Protein AF-A0A9P6XMI0-F1 (afdb_monom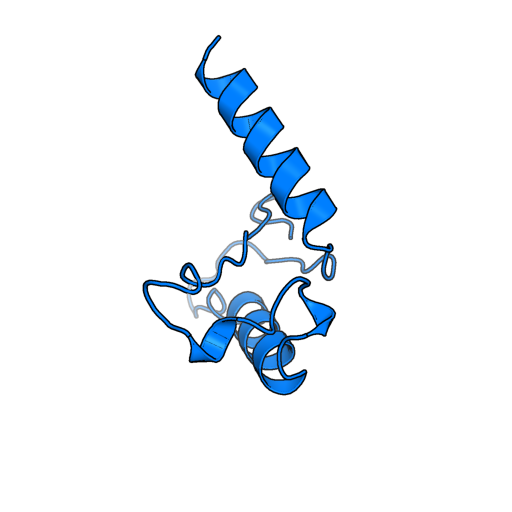er_lite)

InterPro domains:
  IPR008162 Inorganic pyrophosphatase [PF00719] (1-79)
  IPR008162 Inorganic pyrophosphatase [PTHR10286] (1-79)
  IPR036649 Inorganic pyrophosphatase superfamily [G3DSA:3.90.80.10] (1-81)
  IPR036649 Inorganic pyrophosphatase superfamily [SSF50324] (1-80)

Radius of gyration: 15.2 Å; chains: 1; bounding box: 37×26×41 Å

Organism: NCBI:txid936053

Secondary structure (DSSP, 8-state):
-EETTEE---------TTT-GGGTT--SGGGS-HHHHHHHHHHHHHTT--TT--PPEE------HHHHHHHHHHHHHHHT-

Foldseek 3Di:
DAWPNDDDDDDDDDDDCVVPVVCVQPQKPVSDDPVVVVVVVVCQQCVQVDPVDDTHDDDPDDDMPVVSVVVVVVVVVVVVD

Sequence (81 aa):
MIDGGEHDEKIIGVPTDTVAPTYANIRDLADLPEIERQRIEAFFRVYKDLPAGRNPVQLNGWGNAAEARALISEAMQRFNR

pLDDT: mean 92.98, std 6.66, range [68.69, 98.31]

Structure (mmCIF, N/CA/C/O backbone):
data_AF-A0A9P6XMI0-F1
#
_entry.id   AF-A0A9P6XMI0-F1
#
loop_
_atom_site.group_PDB
_atom_site.id
_atom_site.type_symbol
_atom_site.label_atom_id
_atom_site.label_alt_id
_atom_site.label_comp_id
_atom_site.label_asym_id
_atom_site.label_entity_id
_atom_site.label_seq_id
_atom_site.pdbx_PDB_ins_code
_atom_site.Cartn_x
_atom_site.Cartn_y
_atom_site.Cartn_z
_atom_site.occupancy
_atom_site.B_iso_or_equiv
_atom_site.auth_seq_id
_atom_site.auth_comp_id
_atom_site.auth_asym_id
_atom_site.auth_atom_id
_atom_site.pdbx_PDB_model_num
ATOM 1 N N . MET A 1 1 ? -7.016 -1.573 7.820 1.00 88.44 1 MET A N 1
ATOM 2 C CA . MET A 1 1 ? -6.869 -0.960 9.164 1.00 88.44 1 MET A CA 1
ATOM 3 C C . MET A 1 1 ? -8.205 -0.353 9.542 1.00 88.44 1 MET A C 1
ATOM 5 O O . MET A 1 1 ? -8.999 -0.109 8.642 1.00 88.44 1 MET A O 1
ATOM 9 N N . ILE A 1 2 ? -8.451 -0.151 10.832 1.00 86.88 2 ILE A N 1
ATOM 10 C CA . ILE A 1 2 ? -9.621 0.579 11.323 1.00 86.88 2 ILE A CA 1
ATOM 11 C C . ILE A 1 2 ? -9.136 1.916 11.878 1.00 86.88 2 ILE A C 1
ATOM 13 O O . ILE A 1 2 ? -8.204 1.946 12.687 1.00 86.88 2 ILE A O 1
ATOM 17 N N . ASP A 1 3 ? -9.761 3.001 11.431 1.00 85.00 3 ASP A N 1
ATOM 18 C CA . ASP A 1 3 ? -9.512 4.364 11.897 1.00 85.00 3 ASP A CA 1
ATOM 19 C C . ASP A 1 3 ? -10.835 4.992 12.330 1.00 85.00 3 ASP A C 1
ATOM 21 O O . ASP A 1 3 ? -11.783 5.059 11.555 1.00 85.00 3 ASP A O 1
ATOM 25 N N . GLY A 1 4 ? -10.941 5.396 13.598 1.00 81.50 4 GLY A N 1
ATOM 26 C CA . GLY A 1 4 ? -12.176 6.000 14.113 1.00 81.50 4 GLY A CA 1
ATOM 27 C C . GLY A 1 4 ? -13.416 5.095 14.049 1.00 81.50 4 GLY A C 1
ATOM 28 O O . GLY A 1 4 ? -14.529 5.604 14.103 1.00 81.50 4 GLY A O 1
ATOM 29 N N . GLY A 1 5 ? -13.234 3.773 13.951 1.00 85.12 5 GLY A N 1
ATOM 30 C CA . GLY A 1 5 ? -14.324 2.797 13.828 1.00 85.12 5 GLY A CA 1
ATOM 31 C C . GLY A 1 5 ? -14.726 2.467 12.388 1.00 85.12 5 GLY A C 1
ATOM 32 O O . GLY A 1 5 ? -15.586 1.612 12.192 1.00 85.12 5 GLY A O 1
ATOM 33 N N . GLU A 1 6 ? -14.090 3.084 11.393 1.00 87.06 6 GLU A N 1
ATOM 34 C CA . GLU A 1 6 ? -14.363 2.840 9.977 1.00 87.06 6 GLU A CA 1
ATOM 35 C C . GLU A 1 6 ? -13.240 2.040 9.309 1.00 87.06 6 GLU A C 1
ATOM 37 O O . GLU A 1 6 ? -12.073 2.093 9.713 1.00 87.06 6 GLU A O 1
ATOM 42 N N . HIS A 1 7 ? -13.612 1.278 8.279 1.00 89.88 7 HIS A N 1
ATOM 43 C CA . HIS A 1 7 ? -12.669 0.593 7.402 1.00 89.88 7 HIS A CA 1
ATOM 44 C C . HIS A 1 7 ? -11.861 1.618 6.609 1.00 89.88 7 HIS A C 1
ATOM 46 O O . HIS A 1 7 ? -12.427 2.465 5.923 1.00 89.88 7 HIS A O 1
ATOM 52 N N . ASP A 1 8 ? -10.538 1.542 6.731 1.00 92.12 8 ASP A N 1
ATOM 53 C CA . ASP A 1 8 ? -9.633 2.540 6.171 1.00 92.12 8 ASP A CA 1
ATOM 54 C C . ASP A 1 8 ? -8.419 1.872 5.505 1.00 92.12 8 ASP A C 1
ATOM 56 O O . ASP A 1 8 ? -7.260 2.063 5.882 1.00 92.12 8 ASP A O 1
ATOM 60 N N . GLU A 1 9 ? -8.665 0.992 4.536 1.00 94.62 9 GLU A N 1
ATOM 61 C CA . GLU A 1 9 ? -7.619 0.289 3.795 1.00 94.62 9 GLU A CA 1
ATOM 62 C C . GLU A 1 9 ? -6.646 1.256 3.091 1.00 94.62 9 GLU A C 1
ATOM 64 O O . GLU A 1 9 ? -7.021 2.292 2.545 1.00 94.62 9 GLU A O 1
ATOM 69 N N . LYS A 1 10 ? -5.354 0.906 3.091 1.00 95.69 10 LYS A N 1
ATOM 70 C CA . LYS A 1 10 ? -4.295 1.670 2.419 1.00 95.69 10 LYS A CA 1
ATOM 71 C C . LYS A 1 10 ? -3.783 0.870 1.232 1.00 95.69 10 LYS A C 1
ATOM 73 O O . LYS A 1 10 ? -3.272 -0.232 1.410 1.00 95.69 10 LYS A O 1
ATOM 78 N N . ILE A 1 11 ? -3.910 1.430 0.033 1.00 97.19 11 ILE A N 1
ATOM 79 C CA . ILE A 1 11 ? -3.408 0.811 -1.195 1.00 97.19 11 ILE A CA 1
ATOM 80 C C . ILE A 1 11 ? -1.926 1.146 -1.370 1.00 97.19 11 ILE A C 1
ATOM 82 O O . ILE A 1 11 ? -1.544 2.316 -1.345 1.00 97.19 11 ILE A O 1
ATOM 86 N N . ILE A 1 12 ? -1.105 0.121 -1.598 1.00 96.88 12 ILE A N 1
ATOM 87 C CA . ILE A 1 12 ? 0.288 0.276 -2.022 1.00 96.88 12 ILE A CA 1
ATOM 88 C C . ILE A 1 12 ? 0.356 0.057 -3.531 1.00 96.88 12 ILE A C 1
ATOM 90 O O . ILE A 1 12 ? -0.009 -1.005 -4.032 1.00 96.88 12 ILE A O 1
ATOM 94 N N . GLY A 1 13 ? 0.830 1.075 -4.243 1.00 97.12 13 GLY A N 1
ATOM 95 C CA . GLY A 1 13 ? 1.135 1.011 -5.666 1.00 97.12 13 GLY A CA 1
ATOM 96 C C . GLY A 1 13 ? 2.617 1.268 -5.908 1.00 97.12 13 GLY A C 1
ATOM 97 O O . GLY A 1 13 ? 3.255 2.020 -5.172 1.00 97.12 13 GLY A O 1
ATOM 98 N N . VAL A 1 14 ? 3.149 0.657 -6.960 1.00 97.19 14 VAL A N 1
ATOM 99 C CA . VAL A 1 14 ? 4.480 0.958 -7.497 1.00 97.19 14 VAL A CA 1
ATOM 100 C C . VAL A 1 14 ? 4.325 1.630 -8.865 1.00 97.19 14 VAL A C 1
ATOM 102 O O . VAL A 1 14 ? 3.293 1.436 -9.516 1.00 97.19 14 VAL A O 1
ATOM 105 N N . PRO A 1 15 ? 5.302 2.431 -9.323 1.00 98.06 15 PRO A N 1
ATOM 106 C CA . PRO A 1 15 ? 5.269 2.969 -10.678 1.00 98.06 15 PRO A 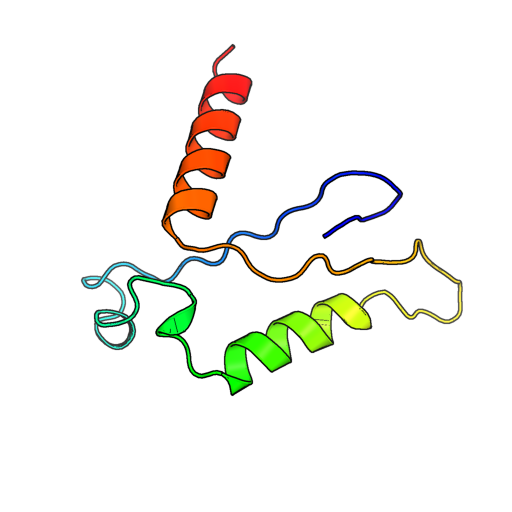CA 1
ATOM 107 C C . PRO A 1 15 ? 5.236 1.850 -11.726 1.00 98.06 15 PRO A C 1
ATOM 109 O O . PRO A 1 15 ? 5.696 0.736 -11.475 1.00 98.06 15 PRO A O 1
ATOM 112 N N . THR A 1 16 ? 4.731 2.154 -12.922 1.00 97.81 16 THR A N 1
ATOM 113 C CA . THR A 1 16 ? 4.803 1.216 -14.048 1.00 97.81 16 THR A CA 1
ATOM 114 C C . THR A 1 16 ? 6.257 0.948 -14.433 1.00 97.81 16 THR A C 1
ATOM 116 O O . THR A 1 16 ? 7.126 1.805 -14.257 1.00 97.81 16 THR A O 1
ATOM 119 N N . ASP A 1 17 ? 6.516 -0.206 -15.045 1.00 98.00 17 ASP A N 1
ATOM 120 C CA . ASP A 1 17 ? 7.861 -0.617 -15.470 1.00 98.00 17 ASP A CA 1
ATOM 121 C C . ASP A 1 17 ? 8.541 0.417 -16.381 1.00 98.00 17 ASP A C 1
ATOM 123 O O . ASP A 1 17 ? 9.751 0.611 -16.320 1.00 98.00 17 ASP A O 1
ATOM 127 N N . THR A 1 18 ? 7.755 1.111 -17.207 1.00 97.88 18 THR A N 1
ATOM 128 C CA . THR A 1 18 ? 8.226 2.184 -18.094 1.00 97.88 18 THR A CA 1
ATOM 129 C C . THR A 1 18 ? 8.675 3.436 -17.344 1.00 97.88 18 THR A C 1
ATOM 131 O O . THR A 1 18 ? 9.546 4.152 -17.828 1.00 97.88 18 THR A O 1
ATOM 134 N N . VAL A 1 19 ? 8.080 3.713 -16.181 1.00 98.12 19 VAL A N 1
ATOM 135 C CA . VAL A 1 19 ? 8.392 4.880 -15.348 1.00 98.12 19 VAL A CA 1
ATOM 136 C C . VAL A 1 19 ? 9.562 4.574 -14.418 1.00 98.12 19 VAL A C 1
ATOM 138 O O . VAL A 1 19 ? 10.454 5.405 -14.270 1.00 98.12 19 VAL A O 1
ATOM 141 N N . ALA A 1 20 ? 9.581 3.391 -13.800 1.00 97.62 20 ALA A N 1
ATOM 142 C CA . ALA A 1 20 ? 10.660 2.974 -12.912 1.00 97.62 20 ALA A CA 1
ATOM 143 C C . ALA A 1 20 ? 10.933 1.462 -13.036 1.00 97.62 20 ALA A C 1
ATOM 145 O O . ALA A 1 20 ? 10.349 0.663 -12.296 1.00 97.62 20 ALA A O 1
ATOM 146 N N . PRO A 1 21 ? 11.873 1.051 -13.911 1.00 97.25 21 PRO A N 1
ATOM 147 C CA . PRO A 1 21 ? 12.208 -0.360 -14.128 1.00 97.25 21 PRO A CA 1
ATOM 148 C C . PRO A 1 21 ? 12.675 -1.104 -12.870 1.00 97.25 21 PRO A C 1
ATOM 150 O O . PRO A 1 21 ? 12.585 -2.326 -12.800 1.00 97.25 21 PRO A O 1
ATOM 153 N N . THR A 1 22 ? 13.142 -0.384 -11.846 1.00 97.06 22 THR A N 1
ATOM 154 C CA . THR A 1 22 ? 13.545 -0.955 -10.552 1.00 97.06 22 THR A CA 1
ATOM 155 C C . THR A 1 22 ? 12.406 -1.670 -9.823 1.00 97.06 22 THR A C 1
ATOM 157 O O . THR A 1 22 ? 12.677 -2.518 -8.979 1.00 97.06 22 THR A O 1
ATOM 160 N N . TYR A 1 23 ? 11.146 -1.364 -10.151 1.00 97.31 23 TYR A N 1
ATOM 161 C CA . TYR A 1 23 ? 9.963 -2.008 -9.572 1.00 97.31 23 TYR A CA 1
ATOM 162 C C . TYR A 1 23 ? 9.397 -3.145 -10.435 1.00 97.31 23 TYR A C 1
ATOM 164 O O . TYR A 1 23 ? 8.421 -3.777 -10.042 1.00 97.31 23 TYR A O 1
ATOM 172 N N . ALA A 1 24 ? 10.016 -3.464 -11.579 1.00 97.12 24 ALA A N 1
ATOM 173 C CA . ALA A 1 24 ? 9.484 -4.434 -12.541 1.00 97.12 24 ALA A CA 1
ATOM 174 C C . ALA A 1 24 ? 9.379 -5.879 -12.008 1.00 97.12 24 ALA A C 1
ATOM 176 O O . ALA A 1 24 ? 8.744 -6.726 -12.631 1.00 97.12 24 ALA A O 1
ATOM 177 N N . ASN A 1 25 ? 9.972 -6.192 -10.859 1.00 97.12 25 ASN A N 1
ATOM 178 C CA . ASN A 1 25 ? 9.835 -7.512 -10.237 1.00 97.12 25 ASN A CA 1
ATOM 179 C C . ASN A 1 25 ? 8.892 -7.515 -9.027 1.00 97.12 25 ASN A C 1
ATOM 181 O O . ASN A 1 25 ? 8.726 -8.557 -8.409 1.00 97.12 25 ASN A O 1
ATOM 185 N N . ILE A 1 26 ? 8.264 -6.383 -8.695 1.00 98.00 26 ILE A N 1
ATOM 186 C CA . ILE A 1 26 ? 7.322 -6.275 -7.578 1.00 98.00 26 ILE A CA 1
ATOM 187 C C . ILE A 1 26 ? 5.905 -6.386 -8.136 1.00 98.00 26 ILE A C 1
ATOM 189 O O . ILE A 1 26 ? 5.375 -5.431 -8.709 1.00 98.00 26 ILE A O 1
ATOM 193 N N . ARG A 1 27 ? 5.307 -7.575 -8.027 1.00 97.69 27 ARG A N 1
ATOM 194 C CA . ARG A 1 27 ? 3.980 -7.908 -8.580 1.00 97.69 27 ARG A CA 1
ATOM 195 C C . ARG A 1 27 ? 2.962 -8.254 -7.505 1.00 97.69 27 ARG A C 1
ATOM 197 O O . ARG A 1 27 ? 1.760 -8.125 -7.748 1.00 97.69 27 ARG A O 1
ATOM 204 N N . ASP A 1 28 ? 3.443 -8.602 -6.323 1.00 98.25 28 ASP A N 1
ATOM 205 C CA . ASP A 1 28 ? 2.674 -8.688 -5.097 1.00 98.25 28 ASP A CA 1
ATOM 206 C C . ASP A 1 28 ? 3.372 -7.944 -3.950 1.00 98.25 28 ASP A C 1
ATOM 208 O O . ASP A 1 28 ? 4.550 -7.589 -4.015 1.00 98.25 28 ASP A O 1
ATOM 212 N N . LEU A 1 29 ? 2.640 -7.722 -2.864 1.00 96.69 29 LEU A N 1
ATOM 213 C CA . LEU A 1 29 ? 3.157 -7.105 -1.653 1.00 96.69 29 LEU A CA 1
ATOM 214 C C . LEU A 1 29 ? 4.338 -7.906 -1.072 1.00 96.69 29 LEU A C 1
ATOM 216 O O . LEU A 1 29 ? 5.285 -7.322 -0.552 1.00 96.69 29 LEU A O 1
ATOM 220 N N . ALA A 1 30 ? 4.302 -9.236 -1.190 1.00 96.75 30 ALA A N 1
ATOM 221 C CA . ALA A 1 30 ? 5.357 -10.126 -0.708 1.00 96.75 30 ALA A CA 1
ATOM 222 C C . ALA A 1 30 ? 6.708 -9.925 -1.423 1.00 96.75 30 ALA A C 1
ATOM 224 O O . ALA A 1 30 ? 7.744 -10.229 -0.833 1.00 96.75 30 ALA A O 1
ATOM 225 N N . ASP A 1 31 ? 6.705 -9.371 -2.640 1.00 97.75 31 ASP A N 1
ATOM 226 C CA . ASP A 1 31 ? 7.925 -9.083 -3.404 1.00 97.75 31 ASP A CA 1
ATOM 227 C C . ASP A 1 31 ? 8.660 -7.837 -2.883 1.00 97.75 31 ASP A C 1
ATOM 229 O O . ASP A 1 31 ? 9.830 -7.616 -3.203 1.00 97.75 31 ASP A O 1
ATOM 233 N N . LEU A 1 32 ? 7.997 -7.002 -2.069 1.00 96.44 32 LEU A N 1
ATOM 234 C CA . LEU A 1 32 ? 8.670 -5.904 -1.387 1.00 96.44 32 LEU A CA 1
ATOM 235 C C . LEU A 1 32 ? 9.609 -6.441 -0.304 1.00 96.44 32 LEU A C 1
ATOM 237 O O . LEU A 1 32 ? 9.228 -7.355 0.443 1.00 96.44 32 LEU A O 1
ATOM 241 N N . PRO A 1 33 ? 10.783 -5.803 -0.121 1.00 96.38 33 PRO A N 1
ATOM 242 C CA . PRO A 1 33 ? 11.626 -6.078 1.028 1.00 96.38 33 PRO A CA 1
ATOM 243 C C . PRO A 1 33 ? 10.803 -6.019 2.315 1.00 96.38 33 PRO A C 1
ATOM 245 O O . PRO A 1 33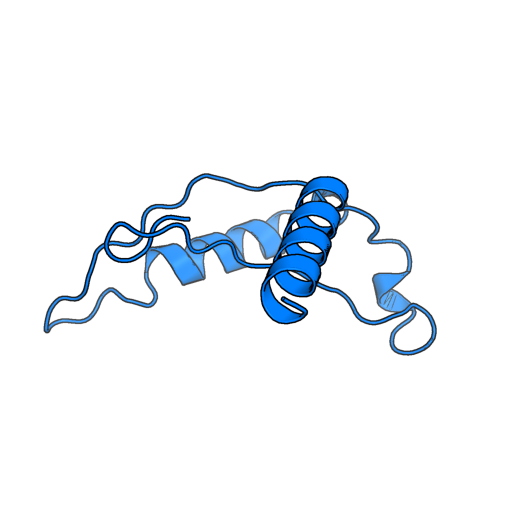 ? 10.093 -5.047 2.570 1.00 96.38 33 PRO A O 1
ATOM 248 N N . GLU A 1 34 ? 10.913 -7.059 3.136 1.00 96.31 34 GLU A N 1
ATOM 249 C CA . GLU A 1 34 ? 10.160 -7.191 4.388 1.00 96.31 34 GLU A CA 1
ATOM 250 C C . GLU A 1 34 ? 10.296 -5.945 5.281 1.00 96.31 34 GLU A C 1
ATOM 252 O O . GLU A 1 34 ? 9.312 -5.461 5.836 1.00 96.31 34 GLU A O 1
ATOM 257 N N . ILE A 1 35 ? 11.495 -5.354 5.338 1.00 97.38 35 ILE A N 1
ATOM 258 C CA . ILE A 1 35 ? 11.750 -4.136 6.113 1.00 97.38 35 ILE A CA 1
ATOM 259 C C . ILE A 1 35 ? 10.902 -2.942 5.655 1.00 97.38 35 ILE A C 1
ATOM 261 O O . ILE A 1 35 ? 10.483 -2.140 6.484 1.00 97.38 35 ILE A O 1
ATOM 265 N N . GLU A 1 36 ? 10.596 -2.821 4.362 1.00 96.69 36 GLU A N 1
ATOM 266 C CA . GLU A 1 36 ? 9.748 -1.736 3.858 1.00 96.69 36 GLU A CA 1
ATOM 267 C C . GLU A 1 36 ? 8.304 -1.913 4.335 1.00 96.69 36 GLU A C 1
ATOM 269 O O . GLU A 1 36 ? 7.685 -0.956 4.803 1.00 96.69 36 GLU A O 1
ATOM 274 N N . ARG A 1 37 ? 7.794 -3.152 4.335 1.00 96.19 37 ARG A N 1
ATOM 275 C CA . ARG A 1 37 ? 6.465 -3.471 4.881 1.00 96.19 37 ARG A CA 1
ATOM 276 C C . ARG A 1 37 ? 6.397 -3.144 6.372 1.00 96.19 37 ARG A C 1
ATOM 278 O O . ARG A 1 37 ? 5.487 -2.444 6.810 1.00 96.19 37 ARG A O 1
ATOM 285 N N . GLN A 1 38 ? 7.414 -3.538 7.135 1.00 95.81 38 GLN A N 1
ATOM 286 C CA . GLN A 1 38 ? 7.501 -3.238 8.567 1.00 95.81 38 GLN A CA 1
ATOM 287 C C . GLN A 1 38 ? 7.584 -1.736 8.858 1.00 95.81 38 GLN A C 1
ATOM 289 O O . GLN A 1 38 ? 6.956 -1.262 9.805 1.00 95.81 38 GLN A O 1
ATOM 294 N N . ARG A 1 39 ? 8.318 -0.966 8.044 1.00 97.19 39 ARG A N 1
ATOM 295 C CA . ARG A 1 39 ? 8.410 0.497 8.177 1.00 97.19 39 ARG A CA 1
ATOM 296 C C . ARG A 1 39 ? 7.062 1.175 7.944 1.00 97.19 39 ARG A C 1
ATOM 298 O O . ARG A 1 39 ? 6.699 2.057 8.722 1.00 97.19 39 ARG A O 1
ATOM 305 N N . ILE A 1 40 ? 6.311 0.758 6.923 1.00 96.19 40 ILE A N 1
ATOM 306 C CA . ILE A 1 40 ? 4.968 1.294 6.649 1.00 96.19 40 ILE A CA 1
ATOM 307 C C . ILE A 1 40 ? 4.019 0.959 7.803 1.00 96.19 40 ILE A C 1
ATOM 309 O O . ILE A 1 40 ? 3.305 1.831 8.298 1.00 96.19 40 ILE A O 1
ATOM 313 N N . GLU A 1 41 ? 4.042 -0.286 8.276 1.00 94.56 41 GLU A N 1
ATOM 314 C CA . GLU A 1 41 ? 3.216 -0.709 9.404 1.00 94.56 41 GLU A CA 1
ATOM 315 C C . GLU A 1 41 ? 3.548 0.085 10.678 1.00 94.56 41 GLU A C 1
ATOM 317 O O . GLU A 1 41 ? 2.654 0.592 11.357 1.00 94.56 41 GLU A O 1
ATOM 322 N N . ALA A 1 42 ? 4.841 0.247 10.978 1.00 93.62 42 ALA A N 1
ATOM 323 C CA . ALA A 1 42 ? 5.311 1.023 12.119 1.00 93.62 42 ALA A CA 1
ATOM 324 C C . ALA A 1 42 ? 4.873 2.486 12.039 1.00 93.62 42 ALA A C 1
ATOM 326 O O . ALA A 1 42 ? 4.443 3.030 13.052 1.00 93.62 42 ALA A O 1
ATOM 327 N N . PHE A 1 43 ? 4.914 3.098 10.852 1.00 94.81 43 PHE A N 1
ATOM 328 C CA . PHE A 1 43 ? 4.410 4.452 10.649 1.00 94.81 43 PHE A CA 1
ATOM 329 C C . PHE A 1 43 ? 2.934 4.561 11.054 1.00 94.81 43 PHE A C 1
ATOM 331 O O . PHE A 1 43 ? 2.598 5.360 11.928 1.00 94.81 43 PHE A O 1
ATOM 338 N N . PHE A 1 44 ? 2.052 3.721 10.499 1.00 93.12 44 PHE A N 1
ATOM 339 C CA . PHE A 1 44 ? 0.616 3.797 10.803 1.00 93.12 44 PHE A CA 1
ATOM 340 C C . PHE A 1 44 ? 0.275 3.451 12.254 1.00 93.12 44 PHE A C 1
ATOM 342 O O . PHE A 1 44 ? -0.719 3.948 12.781 1.00 93.12 44 PHE A O 1
ATOM 349 N N . ARG A 1 45 ? 1.117 2.656 12.918 1.00 90.06 45 ARG A N 1
ATOM 350 C CA . ARG A 1 45 ? 0.969 2.321 14.337 1.00 90.06 45 ARG A CA 1
ATOM 351 C C . ARG A 1 45 ? 1.082 3.539 15.255 1.00 90.06 45 ARG A C 1
ATOM 353 O O . ARG A 1 45 ? 0.410 3.567 16.278 1.00 90.06 45 ARG A O 1
ATOM 360 N N . VAL A 1 46 ? 1.931 4.517 14.916 1.00 89.38 46 VAL A N 1
ATOM 361 C CA . VAL A 1 46 ? 2.294 5.613 15.839 1.00 89.38 46 VAL A CA 1
ATOM 362 C C . VAL A 1 46 ? 2.111 7.023 15.279 1.00 89.38 46 VAL A C 1
ATOM 364 O O . VAL A 1 46 ? 2.195 7.978 16.039 1.00 89.38 46 VAL A O 1
ATOM 367 N N . TYR A 1 47 ? 1.826 7.218 13.985 1.00 90.19 47 TYR A N 1
ATOM 368 C CA . TYR A 1 47 ? 1.767 8.574 13.401 1.00 90.19 47 TYR A 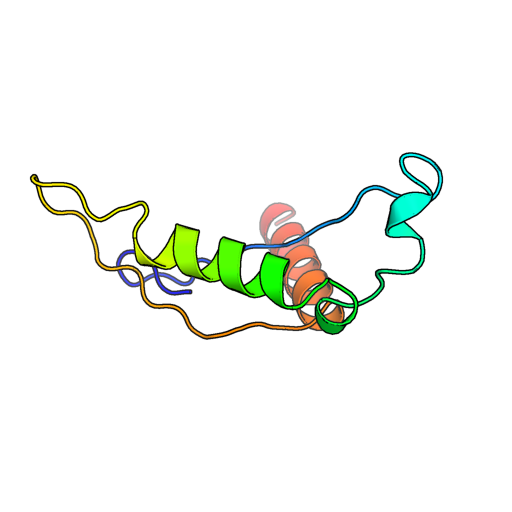CA 1
ATOM 369 C C . TYR A 1 47 ? 0.694 9.495 14.014 1.00 90.19 47 TYR A C 1
ATOM 371 O O . TYR A 1 47 ? 0.737 10.713 13.833 1.00 90.19 47 TYR A O 1
ATOM 379 N N . LYS A 1 48 ? -0.288 8.918 14.716 1.00 88.75 48 LYS A N 1
ATOM 380 C CA . LYS A 1 48 ? -1.352 9.630 15.435 1.00 88.75 48 LYS A CA 1
ATOM 381 C C . LYS A 1 48 ? -1.139 9.699 16.947 1.00 88.75 48 LYS A C 1
ATOM 383 O O . LYS A 1 48 ? -2.003 10.248 17.626 1.00 88.75 48 LYS A O 1
ATOM 388 N N . ASP A 1 49 ? -0.018 9.200 17.459 1.00 85.38 49 ASP A N 1
ATOM 389 C CA . ASP A 1 49 ? 0.322 9.261 18.879 1.00 85.38 49 ASP A CA 1
ATOM 390 C C . ASP A 1 49 ? 0.754 10.686 19.263 1.00 85.38 49 ASP A C 1
ATOM 392 O O . ASP A 1 49 ? 1.933 11.040 19.305 1.00 85.38 49 ASP A O 1
ATOM 396 N N . LEU A 1 50 ? -0.243 11.560 19.417 1.00 83.56 50 LEU A N 1
ATOM 397 C CA . LEU A 1 50 ? -0.073 12.974 19.728 1.00 83.56 50 LEU A CA 1
ATOM 398 C C . LEU A 1 50 ? -0.443 13.245 21.192 1.00 83.56 50 LEU A C 1
ATOM 400 O O . LEU A 1 50 ? -1.445 12.706 21.665 1.00 83.56 50 LEU A O 1
ATOM 404 N N . PRO A 1 51 ? 0.249 14.174 21.882 1.00 81.69 51 PRO A N 1
ATOM 405 C CA . PRO A 1 51 ? -0.018 14.486 23.292 1.00 81.69 51 PRO A CA 1
ATOM 406 C C . PRO A 1 51 ? -1.459 14.919 23.604 1.00 81.69 51 PRO A C 1
ATOM 408 O O . PRO A 1 51 ? -1.928 14.740 24.721 1.00 81.69 51 PRO A O 1
ATOM 411 N N . ALA A 1 52 ? -2.166 15.493 22.625 1.00 83.38 52 ALA A N 1
ATOM 412 C CA . ALA A 1 52 ? -3.558 15.930 22.763 1.00 83.38 52 ALA A CA 1
ATOM 413 C C . ALA A 1 52 ? -4.590 14.790 22.619 1.00 83.38 52 ALA A C 1
ATOM 415 O O . ALA A 1 52 ? -5.786 15.037 22.754 1.00 83.38 52 ALA A O 1
ATOM 416 N N . GLY A 1 53 ? -4.138 13.563 22.338 1.00 68.69 53 GLY A N 1
ATOM 417 C CA . GLY A 1 53 ? -4.984 12.410 22.044 1.00 68.69 53 GLY A CA 1
ATOM 418 C C . GLY A 1 53 ? -5.589 12.456 20.634 1.00 68.69 53 GLY A C 1
ATOM 419 O O . GLY A 1 53 ? -6.034 13.496 20.147 1.00 68.69 53 GLY A O 1
ATOM 420 N N . ARG A 1 54 ? -5.613 11.306 19.955 1.00 75.75 54 ARG A N 1
ATOM 421 C CA . ARG A 1 54 ? -6.369 11.074 18.713 1.00 75.75 54 ARG A CA 1
ATOM 422 C C . ARG A 1 54 ? -6.966 9.672 18.716 1.00 75.75 54 ARG A C 1
ATOM 424 O O . ARG A 1 54 ? -6.589 8.835 19.532 1.00 75.75 54 ARG A O 1
ATOM 431 N N . ASN A 1 55 ? -7.896 9.441 17.788 1.00 74.00 55 ASN A N 1
ATOM 432 C CA . ASN A 1 55 ? -8.532 8.142 17.594 1.00 74.00 55 ASN A CA 1
ATOM 433 C C . ASN A 1 55 ? -7.476 7.034 17.439 1.00 74.00 55 ASN A C 1
ATOM 435 O O . ASN A 1 55 ? -6.508 7.224 16.692 1.00 74.00 55 ASN A O 1
ATOM 439 N N . PRO A 1 56 ? -7.660 5.889 18.117 1.00 76.56 56 PRO A N 1
ATOM 440 C CA . PRO A 1 56 ? -6.750 4.765 17.995 1.00 76.56 56 PRO A CA 1
ATOM 441 C C . PRO A 1 56 ? -6.806 4.197 16.576 1.00 76.56 56 PRO A C 1
ATOM 443 O O . PRO A 1 56 ? -7.877 4.074 15.980 1.00 76.56 56 PRO A O 1
ATOM 446 N N . VAL A 1 57 ? -5.636 3.837 16.055 1.00 85.38 57 VAL A N 1
ATOM 447 C CA . VAL A 1 57 ? -5.501 3.099 14.800 1.00 85.38 57 VAL A CA 1
ATOM 448 C C . VAL A 1 57 ? -5.314 1.628 15.130 1.00 85.38 57 VAL A C 1
ATOM 450 O O . VAL A 1 57 ? -4.414 1.272 15.891 1.00 85.38 57 VAL A O 1
ATOM 453 N N . GLN A 1 58 ? -6.131 0.768 14.527 1.00 87.56 58 GLN A N 1
ATOM 454 C CA . GLN A 1 58 ? -5.965 -0.678 14.618 1.00 87.56 58 GLN A CA 1
ATOM 455 C C . GLN A 1 58 ? -5.503 -1.240 13.273 1.00 87.56 58 GLN A C 1
ATOM 457 O O . GLN A 1 58 ? -6.151 -1.070 12.236 1.00 87.56 58 GLN A O 1
ATOM 462 N N . LEU A 1 59 ? -4.363 -1.926 13.287 1.00 89.56 59 LEU A N 1
ATOM 463 C CA . LEU A 1 59 ? -3.821 -2.590 12.107 1.00 89.56 59 LEU A CA 1
ATOM 464 C C . LEU A 1 59 ? -4.432 -3.990 11.990 1.00 89.56 59 LEU A C 1
ATOM 466 O O . LEU A 1 59 ? -4.451 -4.739 12.962 1.00 89.56 59 LEU A O 1
ATOM 470 N N . ASN A 1 60 ? -4.901 -4.337 10.789 1.00 90.69 60 ASN A N 1
ATOM 471 C CA . ASN A 1 60 ? -5.570 -5.616 10.503 1.00 90.69 60 ASN A CA 1
ATOM 472 C C . ASN A 1 60 ? -4.721 -6.510 9.581 1.00 90.69 60 ASN A C 1
ATOM 474 O O . ASN A 1 60 ? -5.251 -7.370 8.888 1.00 90.69 60 ASN A O 1
ATOM 478 N N . GLY A 1 61 ? -3.406 -6.277 9.553 1.00 92.56 61 GLY A N 1
ATOM 479 C CA . GLY A 1 61 ? -2.481 -6.968 8.661 1.00 92.56 61 GLY A CA 1
ATOM 480 C C . GLY A 1 61 ? -2.523 -6.462 7.219 1.00 92.56 61 GLY A C 1
ATOM 481 O O . GLY A 1 61 ? -2.966 -5.345 6.935 1.00 92.56 61 GLY A O 1
ATOM 482 N N . TRP A 1 62 ? -2.010 -7.308 6.332 1.00 96.38 62 TRP A N 1
ATOM 483 C CA . TRP A 1 62 ? -1.771 -7.025 4.925 1.00 96.38 62 TRP A CA 1
ATOM 484 C C . TRP A 1 62 ? -2.644 -7.906 4.030 1.00 96.38 62 TRP A C 1
ATOM 486 O O . TRP A 1 62 ? -2.790 -9.094 4.305 1.00 96.38 62 TRP A O 1
ATOM 496 N N . GLY A 1 63 ? -3.163 -7.326 2.947 1.00 96.31 63 GLY A N 1
ATOM 497 C CA . GLY A 1 63 ? -3.730 -8.066 1.816 1.00 96.31 63 GLY A CA 1
ATOM 498 C C . GLY A 1 63 ? -2.744 -8.140 0.647 1.00 96.31 63 GLY A C 1
ATOM 499 O O . GLY A 1 63 ? -1.689 -7.499 0.667 1.00 96.31 63 GLY A O 1
ATOM 500 N N . ASN A 1 64 ? -3.092 -8.904 -0.383 1.00 97.81 64 ASN A N 1
ATOM 501 C CA . ASN A 1 64 ? -2.288 -9.052 -1.598 1.00 97.81 64 ASN A CA 1
ATOM 502 C C . ASN A 1 64 ? -2.696 -8.075 -2.721 1.00 97.81 64 ASN A C 1
ATOM 504 O O . ASN A 1 64 ? -3.657 -7.303 -2.621 1.00 97.81 64 ASN A O 1
ATOM 508 N N . ALA A 1 65 ? -1.971 -8.121 -3.839 1.00 98.12 65 ALA A N 1
ATOM 509 C CA . ALA A 1 65 ? -2.251 -7.262 -4.988 1.00 98.12 65 ALA A CA 1
ATOM 510 C C . ALA A 1 65 ? -3.616 -7.536 -5.658 1.00 98.12 65 ALA A C 1
ATOM 512 O O . ALA A 1 65 ? -4.184 -6.637 -6.282 1.00 98.12 65 ALA A O 1
ATOM 513 N N . ALA A 1 66 ? -4.159 -8.755 -5.563 1.00 98.31 66 ALA A N 1
ATOM 514 C CA . ALA A 1 66 ? -5.482 -9.074 -6.101 1.00 98.31 66 ALA A CA 1
ATOM 515 C C . ALA A 1 66 ? -6.601 -8.429 -5.270 1.00 98.31 66 ALA A C 1
ATOM 517 O O . ALA A 1 66 ? -7.502 -7.818 -5.844 1.00 98.31 66 ALA A O 1
ATOM 518 N N . GLU A 1 67 ? -6.497 -8.488 -3.942 1.00 98.00 67 GLU A N 1
ATOM 519 C CA . GLU A 1 67 ? -7.405 -7.810 -3.011 1.00 98.00 67 GLU A CA 1
ATOM 520 C C . GLU A 1 67 ? -7.381 -6.292 -3.229 1.00 98.00 67 GLU A C 1
ATOM 522 O O . GLU A 1 67 ? -8.432 -5.667 -3.367 1.00 98.00 67 GLU A O 1
ATOM 527 N N . ALA A 1 68 ? -6.189 -5.701 -3.381 1.00 98.06 68 ALA A N 1
ATOM 528 C CA . ALA A 1 68 ? -6.049 -4.278 -3.689 1.00 98.06 68 ALA A CA 1
ATOM 529 C C . ALA A 1 68 ? -6.772 -3.887 -4.993 1.00 98.06 68 ALA A C 1
ATOM 531 O O . ALA A 1 68 ? -7.502 -2.895 -5.032 1.00 98.06 68 ALA A O 1
ATOM 532 N N . ARG A 1 69 ? -6.625 -4.683 -6.064 1.00 98.25 69 ARG A N 1
ATOM 533 C CA . ARG A 1 69 ? -7.320 -4.446 -7.344 1.00 98.25 69 ARG A CA 1
ATOM 534 C C . ARG A 1 69 ? -8.841 -4.564 -7.221 1.00 98.25 69 ARG A C 1
ATOM 536 O O . ARG A 1 69 ? -9.553 -3.783 -7.858 1.00 98.25 69 ARG A O 1
ATOM 543 N N . ALA A 1 70 ? -9.335 -5.511 -6.423 1.00 98.19 70 ALA A N 1
ATOM 544 C CA . ALA A 1 70 ? -10.764 -5.669 -6.167 1.00 98.19 70 ALA A CA 1
ATOM 545 C C . ALA A 1 70 ? -11.335 -4.434 -5.452 1.00 98.19 70 ALA A C 1
ATOM 547 O O . ALA A 1 70 ? -12.280 -3.829 -5.957 1.00 98.19 70 ALA A O 1
ATOM 548 N N . LEU A 1 71 ? -10.688 -3.981 -4.371 1.00 96.88 71 LEU A 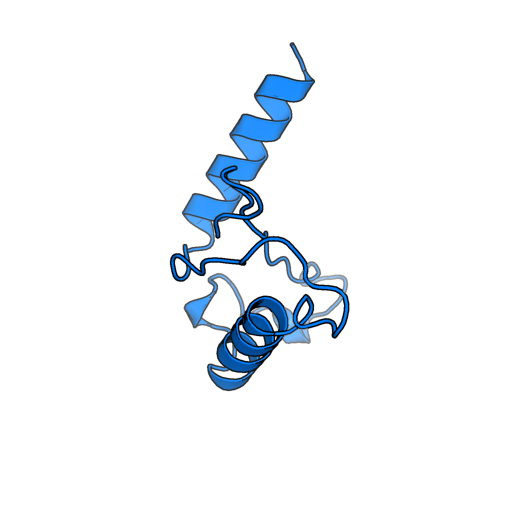N 1
ATOM 549 C CA . LEU A 1 71 ? -11.095 -2.788 -3.619 1.00 96.88 71 LEU A CA 1
ATOM 550 C C . LEU A 1 71 ? -11.140 -1.526 -4.494 1.00 96.88 71 LEU A C 1
ATOM 552 O O . LEU A 1 71 ? -12.106 -0.765 -4.434 1.00 96.88 71 LEU A O 1
ATOM 556 N N . ILE A 1 72 ? -10.128 -1.320 -5.347 1.00 97.62 72 ILE A N 1
ATOM 557 C CA . ILE A 1 72 ? -10.101 -0.196 -6.298 1.00 97.62 72 ILE A CA 1
ATOM 558 C C . ILE A 1 72 ? -11.270 -0.299 -7.286 1.00 97.62 72 ILE A C 1
ATOM 560 O O . ILE A 1 72 ? -11.959 0.689 -7.535 1.00 97.62 72 ILE A O 1
ATOM 564 N N . SER A 1 73 ? -11.522 -1.491 -7.833 1.00 97.69 73 SER A N 1
ATOM 565 C CA . SER A 1 73 ? -12.615 -1.721 -8.787 1.00 97.69 73 SER A CA 1
ATOM 566 C C . SER A 1 73 ? -13.981 -1.429 -8.170 1.00 97.69 73 SER A C 1
ATOM 568 O O . SER A 1 73 ? -14.796 -0.735 -8.778 1.00 97.69 73 SER A O 1
ATOM 570 N N . GLU A 1 74 ? -14.221 -1.891 -6.945 1.00 97.06 74 GLU A N 1
ATOM 571 C CA . GLU A 1 74 ? -15.445 -1.593 -6.204 1.00 97.06 74 GLU A CA 1
ATOM 572 C C . GLU A 1 74 ? -15.595 -0.100 -5.898 1.00 97.06 74 GLU A C 1
ATOM 574 O O . GLU A 1 74 ? -16.686 0.453 -6.046 1.00 97.06 74 GLU A O 1
ATOM 579 N N . ALA A 1 75 ? -14.513 0.572 -5.495 1.00 96.25 75 ALA A N 1
ATOM 580 C CA . ALA A 1 75 ? -14.529 2.007 -5.235 1.00 96.25 75 ALA A CA 1
ATOM 581 C C . ALA A 1 75 ? -14.886 2.804 -6.500 1.00 96.25 75 ALA A C 1
ATOM 583 O O . ALA A 1 75 ? -15.747 3.682 -6.443 1.00 96.25 75 ALA A O 1
ATOM 584 N N . MET A 1 76 ? -14.308 2.447 -7.653 1.00 97.38 76 MET A N 1
ATOM 585 C CA . MET A 1 76 ? -14.655 3.053 -8.944 1.00 97.38 76 MET A CA 1
ATOM 586 C C . MET A 1 76 ? -16.119 2.802 -9.325 1.00 97.38 76 MET A C 1
ATOM 588 O O . MET A 1 76 ? -16.797 3.710 -9.798 1.00 97.38 76 MET A O 1
ATOM 592 N N . GLN A 1 77 ? -16.636 1.590 -9.101 1.00 97.25 77 GLN A N 1
ATOM 593 C CA . GLN A 1 77 ? -18.047 1.283 -9.357 1.00 97.25 77 GLN A CA 1
A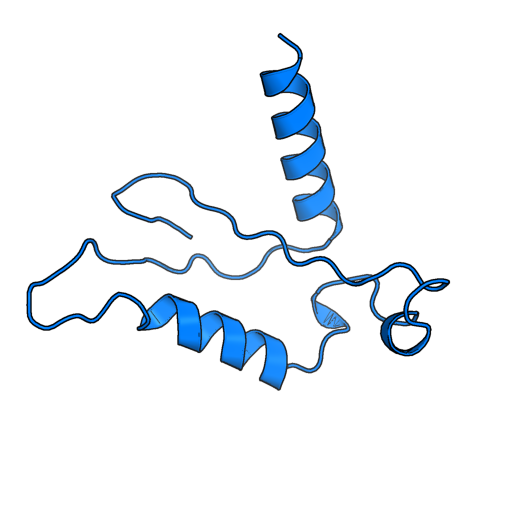TOM 594 C C . GLN A 1 77 ? -18.988 2.100 -8.469 1.00 97.25 77 GLN A C 1
ATOM 596 O O . GLN A 1 77 ? -20.008 2.572 -8.959 1.00 97.25 77 GLN A O 1
ATOM 601 N N . ARG A 1 78 ? -18.662 2.268 -7.180 1.00 96.62 78 ARG A N 1
ATOM 602 C CA . ARG A 1 78 ? -19.441 3.103 -6.253 1.00 96.62 78 ARG A CA 1
ATOM 603 C C . ARG A 1 78 ? -19.419 4.576 -6.657 1.00 96.62 78 ARG A C 1
ATOM 605 O O . ARG A 1 78 ? -20.448 5.224 -6.548 1.00 96.62 78 ARG A O 1
ATOM 612 N N . PHE A 1 79 ? -18.279 5.076 -7.131 1.00 95.44 79 PHE A N 1
ATOM 613 C CA . PHE A 1 79 ? -18.133 6.460 -7.588 1.00 95.44 79 PHE A CA 1
ATOM 614 C C . PHE A 1 79 ? -18.930 6.764 -8.865 1.00 95.44 79 PHE A C 1
ATOM 616 O O . PHE A 1 79 ? -19.440 7.866 -9.020 1.00 95.44 79 PHE A O 1
ATOM 623 N N . ASN A 1 80 ? -19.047 5.792 -9.774 1.00 92.69 80 ASN A N 1
ATOM 624 C CA . ASN A 1 80 ? -19.748 5.949 -11.053 1.00 92.69 80 ASN A CA 1
ATOM 625 C C . ASN A 1 80 ? -21.277 5.742 -10.973 1.00 92.69 80 ASN A C 1
ATOM 627 O O . ASN A 1 80 ? -21.925 5.675 -12.019 1.00 92.69 80 ASN A O 1
ATOM 631 N N . ARG A 1 81 ? -21.845 5.573 -9.776 1.00 76.00 81 ARG A N 1
ATOM 632 C CA . ARG A 1 81 ? -23.298 5.495 -9.550 1.00 76.00 81 ARG A CA 1
ATOM 633 C C . ARG A 1 81 ? -23.844 6.861 -9.170 1.00 76.00 81 ARG A C 1
ATOM 635 O O . ARG A 1 81 ? -24.968 7.156 -9.626 1.00 76.00 81 ARG A O 1
#